Protein AF-A0A938EXZ6-F1 (afdb_monomer_lite)

Secondary structure (DSSP, 8-state):
------GGGGHHHHHHHHHH-S-EEEEEE-BTTTB---SSGGG-PBPHHHHHHHTTS-TTTEEEEEE-SS-HHHHHHHTTTS--TTEEEEEGGGTEEE-GGGTT-EEETTS--HHHHHHHHHHHHHHHHHHHHHHH--

pLDDT: mean 81.12, std 13.49, range [42.84, 94.94]

Sequence (138 aa):
MTDLKHAFNYLCSIRDSIAASDKFFLFLDYDGTLAHITSKPEDAKPLPRLIRLFEKFNSKKTVINIVSGRDINNLCTLLNSTDISGINLIGSHGSDIIFASSGGQIKQTGNFTSKESEAIRYLKDKVALYSSEIKNSR

Foldseek 3Di:
DDDDPDVVVCVVVVVVVLVPAQADEAEFEQEVTQFDPDPDLLPRAGDPVVLVVVVPDDLRRYQAEYAYCADQVSVCNSCVVGPCQRHKYAYNRRQWIAGSVVVGDIDGPPPDDPVRVVVVVVVVVVVVVVVVVVVVVD

Structure (mmCIF, N/CA/C/O backbone):
data_AF-A0A938EXZ6-F1
#
_entry.id   AF-A0A938EXZ6-F1
#
loop_
_atom_site.group_PDB
_atom_site.id
_atom_site.type_symbol
_atom_site.label_atom_id
_atom_site.label_alt_id
_atom_site.label_comp_id
_atom_site.label_asym_id
_atom_site.label_entity_id
_atom_site.label_seq_id
_atom_site.pdbx_PDB_ins_code
_atom_site.Cartn_x
_atom_site.Cartn_y
_atom_site.Cartn_z
_atom_site.occupancy
_atom_site.B_iso_or_equiv
_atom_site.auth_seq_id
_atom_site.auth_comp_id
_atom_site.auth_asym_id
_atom_site.auth_atom_id
_atom_site.pdbx_PDB_model_num
ATOM 1 N N . MET A 1 1 ? -7.217 27.738 -14.931 1.00 44.06 1 MET A N 1
ATOM 2 C CA . MET A 1 1 ? -7.207 26.529 -14.082 1.00 44.06 1 MET A CA 1
ATOM 3 C C . MET A 1 1 ? -6.359 25.507 -14.817 1.00 44.06 1 MET A C 1
ATOM 5 O O . MET A 1 1 ? -6.750 25.095 -15.897 1.00 44.06 1 MET A O 1
ATOM 9 N N . THR A 1 2 ? -5.131 25.246 -14.372 1.00 47.53 2 THR A N 1
ATOM 10 C CA . THR A 1 2 ? -4.237 24.326 -15.088 1.00 47.53 2 THR A CA 1
ATOM 11 C C . THR A 1 2 ? -4.792 22.915 -15.015 1.00 47.53 2 THR A C 1
ATOM 13 O O . THR A 1 2 ? -4.939 22.394 -13.912 1.00 47.53 2 THR A O 1
ATOM 16 N N . ASP A 1 3 ? -5.059 22.335 -16.182 1.00 55.03 3 ASP A N 1
ATOM 17 C CA . ASP A 1 3 ? -5.492 20.953 -16.358 1.00 55.03 3 ASP A CA 1
ATOM 18 C C . ASP A 1 3 ? -4.532 20.034 -15.587 1.00 55.03 3 ASP A C 1
ATOM 20 O O . ASP A 1 3 ? -3.312 20.035 -15.829 1.00 55.03 3 ASP A O 1
ATOM 24 N N . LEU A 1 4 ? -5.044 19.361 -14.553 1.00 51.28 4 LEU A N 1
ATOM 25 C CA . LEU A 1 4 ? -4.246 18.417 -13.785 1.00 51.28 4 LEU A CA 1
ATOM 26 C C . LEU A 1 4 ? -3.943 17.263 -14.738 1.00 51.28 4 LEU A C 1
ATOM 28 O O . LEU A 1 4 ? -4.852 16.596 -15.219 1.00 51.28 4 LEU A O 1
ATOM 32 N N . LYS A 1 5 ? -2.661 17.028 -15.025 1.00 64.75 5 LYS A N 1
ATOM 33 C CA . LYS A 1 5 ? -2.211 15.868 -15.799 1.00 64.75 5 LYS A CA 1
ATOM 34 C C . LYS A 1 5 ? -2.702 14.602 -15.083 1.00 64.75 5 LYS A C 1
ATOM 36 O O . LYS A 1 5 ? -2.117 14.182 -14.089 1.00 64.75 5 LYS A O 1
ATOM 41 N N . HIS A 1 6 ? -3.809 14.031 -15.552 1.00 74.56 6 HIS A N 1
ATOM 42 C CA . HIS A 1 6 ? -4.400 12.841 -14.955 1.00 74.56 6 HIS A CA 1
ATOM 43 C C . HIS A 1 6 ? -3.472 11.644 -15.167 1.00 74.56 6 HIS A C 1
ATOM 45 O O . HIS A 1 6 ? -2.993 11.421 -16.279 1.00 74.56 6 HIS A O 1
ATOM 51 N N . ALA A 1 7 ? -3.255 10.838 -14.122 1.00 73.44 7 ALA A N 1
ATOM 52 C CA . ALA A 1 7 ? -2.423 9.632 -14.198 1.00 73.44 7 ALA A CA 1
ATOM 53 C C . ALA A 1 7 ? -2.871 8.676 -15.323 1.00 73.44 7 ALA A C 1
ATOM 55 O O . ALA A 1 7 ? -2.044 7.992 -15.925 1.00 73.44 7 ALA A O 1
ATOM 56 N N . PHE A 1 8 ? -4.165 8.700 -15.664 1.00 82.31 8 PHE A N 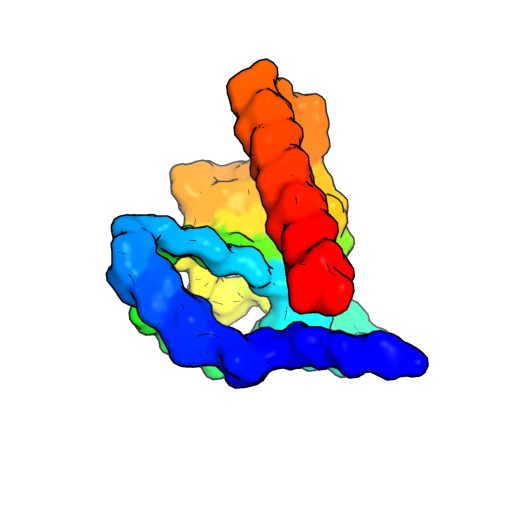1
ATOM 57 C CA . PHE A 1 8 ? -4.747 7.950 -16.776 1.00 82.31 8 PHE A CA 1
ATOM 58 C C . PHE A 1 8 ? -4.070 8.222 -18.126 1.00 82.31 8 PHE A C 1
ATOM 60 O O . PHE A 1 8 ? -3.900 7.298 -18.917 1.00 82.31 8 PHE A O 1
ATOM 67 N N . ASN A 1 9 ? -3.587 9.445 -18.353 1.00 85.75 9 ASN A N 1
ATOM 68 C CA . ASN A 1 9 ? -2.90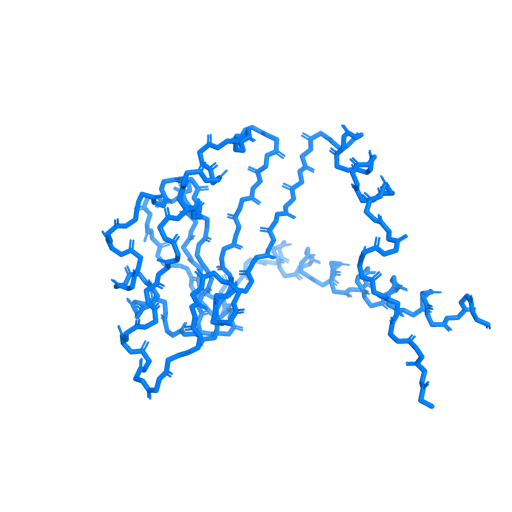8 9.820 -19.596 1.00 85.75 9 ASN A CA 1
ATOM 69 C C . ASN A 1 9 ? -1.514 9.183 -19.728 1.00 85.75 9 ASN A C 1
ATOM 71 O O . ASN A 1 9 ? -0.924 9.209 -20.804 1.00 85.75 9 ASN A O 1
ATOM 75 N N . TYR A 1 10 ? -0.984 8.603 -18.647 1.00 85.12 10 TYR A N 1
ATOM 76 C CA . TYR A 1 10 ? 0.370 8.054 -18.579 1.00 85.12 10 TYR A CA 1
ATOM 77 C C . TYR A 1 10 ? 0.397 6.548 -18.305 1.00 85.12 10 TYR A C 1
ATOM 79 O O . TYR A 1 10 ? 1.477 5.997 -18.102 1.00 85.12 10 TYR A O 1
ATOM 87 N N . LEU A 1 11 ? -0.749 5.854 -18.328 1.00 87.19 11 LEU A N 1
ATOM 88 C CA . LEU A 1 11 ? -0.820 4.436 -17.949 1.00 87.19 11 LEU A CA 1
ATOM 89 C C . LEU A 1 11 ? 0.122 3.535 -18.750 1.00 87.19 11 LEU A C 1
ATOM 91 O O . LEU A 1 11 ? 0.751 2.661 -18.160 1.00 87.19 11 LEU A O 1
ATOM 95 N N . CYS A 1 12 ? 0.258 3.752 -20.063 1.00 89.75 12 CYS A N 1
ATOM 96 C CA . CYS A 1 12 ? 1.192 2.974 -20.881 1.00 89.75 12 CYS A CA 1
ATOM 97 C C . CYS A 1 12 ? 2.641 3.180 -20.422 1.00 89.75 12 CYS A C 1
ATOM 99 O O . CYS A 1 12 ? 3.341 2.210 -20.160 1.00 89.75 12 CYS A O 1
ATOM 101 N N . SER A 1 13 ? 3.059 4.433 -20.224 1.00 89.38 13 SER A N 1
ATOM 102 C CA . SER A 1 13 ? 4.414 4.761 -19.762 1.00 89.38 13 SER A CA 1
ATOM 103 C C . SER A 1 13 ? 4.697 4.231 -18.351 1.00 89.38 13 SER A C 1
ATOM 105 O O . SER A 1 13 ? 5.761 3.666 -18.092 1.00 89.38 13 SER A O 1
ATOM 107 N N . ILE A 1 14 ? 3.717 4.328 -17.445 1.00 87.38 14 ILE A N 1
ATOM 108 C CA . ILE A 1 14 ? 3.803 3.760 -16.094 1.00 87.38 14 ILE A CA 1
ATOM 109 C C . ILE A 1 14 ? 3.962 2.238 -16.170 1.00 87.38 14 ILE A C 1
ATOM 111 O O . ILE A 1 14 ? 4.850 1.682 -15.526 1.00 87.38 14 ILE A O 1
ATOM 115 N N . ARG A 1 15 ? 3.142 1.558 -16.981 1.00 89.88 15 ARG A N 1
ATOM 116 C CA . ARG A 1 15 ? 3.227 0.106 -17.184 1.00 89.88 15 ARG A CA 1
ATOM 117 C C . ARG A 1 15 ? 4.600 -0.298 -17.710 1.00 89.88 15 ARG A C 1
ATOM 119 O O . ARG A 1 15 ? 5.195 -1.230 -17.176 1.00 89.88 15 ARG A O 1
ATOM 126 N N . ASP A 1 16 ? 5.095 0.392 -18.730 1.00 92.94 16 ASP A N 1
ATOM 127 C CA . ASP A 1 16 ? 6.370 0.065 -19.366 1.00 92.94 16 ASP A CA 1
ATOM 128 C C . ASP A 1 16 ? 7.540 0.305 -18.391 1.00 92.94 16 ASP A C 1
ATOM 130 O O . ASP A 1 16 ? 8.439 -0.528 -18.279 1.00 92.94 16 ASP A O 1
ATOM 134 N N . SER A 1 17 ? 7.465 1.363 -17.575 1.00 89.62 17 SER A N 1
ATOM 135 C CA . SER A 1 17 ? 8.437 1.640 -16.505 1.00 89.62 17 SER A CA 1
ATOM 136 C C . SER A 1 17 ? 8.435 0.560 -15.415 1.00 89.62 17 SER A C 1
ATOM 138 O O . SER A 1 17 ? 9.495 0.117 -14.969 1.00 89.62 17 SER A O 1
ATOM 140 N N . ILE A 1 18 ? 7.254 0.088 -15.001 1.00 89.75 18 ILE A N 1
ATOM 141 C CA . ILE A 1 18 ? 7.114 -1.025 -14.047 1.00 89.75 18 ILE A CA 1
ATOM 142 C C . ILE A 1 18 ? 7.674 -2.323 -14.644 1.00 89.75 18 ILE A C 1
ATOM 144 O O . ILE A 1 18 ? 8.336 -3.097 -13.946 1.00 89.75 18 ILE A O 1
ATOM 148 N N . ALA A 1 19 ? 7.420 -2.579 -15.930 1.00 89.88 19 ALA A N 1
ATOM 149 C CA . ALA A 1 19 ? 7.911 -3.767 -16.616 1.00 89.88 19 ALA A CA 1
ATOM 150 C C . ALA A 1 19 ? 9.446 -3.790 -16.673 1.00 89.88 19 ALA A C 1
ATOM 152 O O . ALA A 1 19 ? 10.032 -4.821 -16.336 1.00 89.88 19 ALA A O 1
ATOM 153 N N . ALA A 1 20 ? 10.068 -2.656 -17.009 1.00 92.38 20 ALA A N 1
ATOM 154 C CA . ALA A 1 20 ? 11.517 -2.502 -17.140 1.00 92.38 20 ALA A CA 1
ATOM 155 C C . ALA A 1 20 ? 12.280 -2.446 -15.803 1.00 92.38 20 ALA A C 1
ATOM 157 O O . ALA A 1 20 ? 13.483 -2.682 -15.780 1.00 92.38 20 ALA A O 1
ATOM 158 N N . SER A 1 21 ? 11.607 -2.135 -14.693 1.00 90.56 21 SER A N 1
ATOM 159 C CA . SER A 1 21 ? 12.248 -2.062 -13.375 1.00 90.56 21 SER A CA 1
ATOM 160 C C . SER A 1 21 ? 12.445 -3.453 -12.771 1.00 90.56 21 SER A C 1
ATOM 162 O O . SER A 1 21 ? 11.520 -4.262 -12.792 1.00 90.56 21 SER A O 1
ATOM 164 N N . ASP A 1 22 ? 13.594 -3.714 -12.143 1.00 91.00 22 ASP A N 1
ATOM 165 C CA . ASP A 1 22 ? 13.831 -4.963 -11.395 1.00 91.00 22 ASP A CA 1
ATOM 166 C C . ASP A 1 22 ? 12.988 -5.043 -10.119 1.00 91.00 22 ASP A C 1
ATOM 168 O O . ASP A 1 22 ? 12.539 -6.116 -9.708 1.00 91.00 22 ASP A O 1
ATOM 172 N N . LYS A 1 23 ? 12.749 -3.885 -9.497 1.00 90.25 23 LYS A N 1
ATOM 173 C CA . LYS A 1 23 ? 11.951 -3.742 -8.284 1.00 90.25 23 LYS A CA 1
ATOM 174 C C . LYS A 1 23 ? 11.213 -2.411 -8.298 1.00 90.25 23 LYS A C 1
ATOM 176 O O . LYS A 1 23 ? 11.792 -1.399 -8.680 1.00 90.25 23 LYS A O 1
ATOM 181 N N . PHE A 1 24 ? 9.961 -2.396 -7.854 1.00 88.94 24 PHE A N 1
ATOM 182 C CA . PHE A 1 24 ? 9.192 -1.163 -7.705 1.00 88.94 24 PHE A CA 1
ATOM 183 C C . PHE A 1 24 ? 8.471 -1.103 -6.361 1.00 88.94 24 PHE A C 1
ATOM 185 O O . PHE A 1 24 ? 8.091 -2.121 -5.775 1.00 88.94 24 PHE A O 1
ATOM 192 N N . PHE A 1 25 ? 8.297 0.122 -5.880 1.00 90.75 25 PHE A N 1
ATOM 193 C CA . PHE A 1 25 ? 7.645 0.422 -4.617 1.00 90.75 25 PHE A CA 1
ATOM 194 C C . PHE A 1 25 ? 6.283 1.034 -4.908 1.00 90.75 25 PHE A C 1
ATOM 196 O O . PHE A 1 25 ? 6.179 2.010 -5.649 1.00 90.75 25 PHE A O 1
ATOM 203 N N . LEU A 1 26 ? 5.245 0.444 -4.327 1.00 90.69 26 LEU A N 1
ATOM 204 C CA . LEU A 1 26 ? 3.884 0.938 -4.402 1.00 90.69 26 LEU A CA 1
ATOM 205 C C . LEU A 1 26 ? 3.523 1.562 -3.056 1.00 90.69 26 LEU A C 1
ATOM 207 O O . LEU A 1 26 ? 3.638 0.907 -2.019 1.00 90.69 26 LEU A O 1
ATOM 211 N N . PHE A 1 27 ? 3.106 2.823 -3.087 1.00 92.50 27 PHE A N 1
ATOM 212 C CA . PHE A 1 27 ? 2.644 3.570 -1.922 1.00 92.50 27 PHE A CA 1
ATOM 213 C C . PHE A 1 27 ? 1.163 3.864 -2.116 1.00 92.50 27 PHE A C 1
ATOM 215 O O . PHE A 1 27 ? 0.787 4.510 -3.094 1.00 92.50 27 PHE A O 1
ATOM 222 N N . LEU A 1 28 ? 0.332 3.339 -1.222 1.00 92.12 28 LEU A N 1
ATOM 223 C CA . LEU A 1 28 ? -1.119 3.427 -1.308 1.00 92.12 28 LEU A CA 1
ATOM 224 C C . LEU A 1 28 ? -1.639 4.193 -0.105 1.00 92.12 28 LEU A C 1
ATOM 226 O O . LEU A 1 28 ? -1.383 3.788 1.025 1.00 92.12 28 LEU A O 1
ATOM 230 N N . ASP A 1 29 ? -2.379 5.266 -0.359 1.00 93.06 29 ASP A N 1
ATOM 231 C CA . ASP A 1 29 ? -3.190 5.900 0.677 1.00 93.06 29 ASP A CA 1
ATOM 232 C C . ASP A 1 29 ? -4.278 4.932 1.173 1.00 93.06 29 ASP A C 1
ATOM 234 O O . ASP A 1 29 ? -4.647 4.015 0.444 1.00 93.06 29 ASP A O 1
ATOM 238 N N . TYR A 1 30 ? -4.797 5.106 2.389 1.00 93.62 30 TYR A N 1
ATOM 239 C CA . TYR A 1 30 ? -5.819 4.222 2.958 1.00 93.62 30 TYR A CA 1
ATOM 240 C C . TYR A 1 30 ? -7.245 4.763 2.776 1.00 93.62 30 TYR A C 1
ATOM 242 O O . TYR A 1 30 ? -8.043 4.181 2.034 1.00 93.62 30 TYR A O 1
ATOM 250 N N . ASP A 1 31 ? -7.584 5.865 3.444 1.00 92.12 31 ASP A N 1
ATOM 251 C CA . ASP A 1 31 ? -8.950 6.389 3.505 1.00 92.12 31 ASP A CA 1
ATOM 252 C C . ASP A 1 31 ? -9.380 7.002 2.169 1.00 92.12 31 ASP A C 1
ATOM 254 O O . ASP A 1 31 ? -8.727 7.883 1.627 1.00 92.12 31 ASP A O 1
ATOM 258 N N . GLY A 1 32 ? -10.496 6.532 1.611 1.00 90.62 32 GLY A N 1
ATOM 259 C CA . GLY A 1 32 ? -10.956 6.957 0.286 1.00 90.62 32 GLY A CA 1
ATOM 260 C C . GLY A 1 32 ? -10.207 6.314 -0.885 1.00 90.62 32 GLY A C 1
ATOM 261 O O . GLY A 1 32 ? -10.578 6.558 -2.032 1.00 90.62 32 GLY A O 1
ATOM 262 N N . THR A 1 33 ? -9.218 5.454 -0.611 1.00 90.56 33 THR A N 1
ATOM 263 C CA . THR A 1 33 ? -8.461 4.704 -1.626 1.00 90.56 33 THR A CA 1
ATOM 264 C C . THR A 1 33 ? -8.638 3.192 -1.455 1.00 90.56 33 THR A C 1
ATOM 266 O O . THR A 1 33 ? -9.168 2.519 -2.339 1.00 90.56 33 THR A O 1
ATOM 269 N N . LEU A 1 34 ? -8.217 2.643 -0.314 1.00 92.00 34 LEU A N 1
ATOM 270 C CA . LEU A 1 34 ? -8.310 1.214 0.017 1.00 92.00 34 LEU A CA 1
ATOM 271 C C . LEU A 1 34 ? -9.548 0.879 0.855 1.00 92.00 34 LEU A C 1
ATOM 273 O O . LEU A 1 34 ? -9.985 -0.274 0.868 1.00 92.00 34 LEU A O 1
ATOM 277 N N . ALA A 1 35 ? -10.115 1.884 1.519 1.00 92.38 35 ALA A N 1
ATOM 278 C CA . ALA A 1 35 ? -11.372 1.830 2.251 1.00 92.38 35 ALA A CA 1
ATOM 279 C C . ALA A 1 35 ? -12.305 2.954 1.775 1.00 92.38 35 ALA A C 1
ATOM 281 O O . ALA A 1 35 ? -11.850 4.024 1.368 1.00 92.38 35 ALA A O 1
ATOM 282 N N . HIS A 1 36 ? -13.620 2.731 1.829 1.00 91.31 36 HIS A N 1
ATOM 283 C CA . HIS A 1 36 ? -14.582 3.806 1.573 1.00 91.31 36 HIS A CA 1
ATOM 284 C C . HIS A 1 36 ? -14.510 4.873 2.671 1.00 91.31 36 HIS A C 1
ATOM 286 O O . HIS A 1 36 ? -14.262 4.557 3.832 1.00 91.31 36 HIS A O 1
ATOM 292 N N . ILE A 1 37 ? -14.780 6.131 2.309 1.00 90.81 37 ILE A N 1
ATOM 293 C CA . ILE A 1 37 ? -14.983 7.194 3.298 1.00 90.81 37 ILE A CA 1
ATOM 294 C C . ILE A 1 37 ? -16.301 6.908 4.023 1.00 90.81 37 ILE A C 1
ATOM 296 O O . ILE A 1 37 ? -17.360 6.847 3.395 1.00 90.81 37 ILE A O 1
ATOM 300 N N . THR A 1 38 ? -16.232 6.724 5.338 1.00 91.56 38 THR A N 1
ATOM 301 C CA . THR A 1 38 ? -17.379 6.434 6.205 1.00 91.56 38 THR A CA 1
ATOM 302 C C . THR A 1 38 ? -17.613 7.577 7.189 1.00 91.56 38 THR A C 1
ATOM 304 O O . THR A 1 38 ? -16.712 8.358 7.490 1.00 91.56 38 THR A O 1
ATOM 307 N N . SER A 1 39 ? -18.836 7.687 7.714 1.00 91.75 39 SER A N 1
ATOM 308 C CA . SER A 1 39 ? -19.176 8.686 8.740 1.00 91.75 39 SER A CA 1
ATOM 309 C C . SER A 1 39 ? -18.516 8.401 10.091 1.00 91.75 39 SER A C 1
ATOM 311 O O . SER A 1 39 ? -18.273 9.324 10.864 1.00 91.75 39 SER A O 1
ATOM 313 N N . LYS A 1 40 ? -18.220 7.128 10.365 1.00 92.38 40 LYS A N 1
ATOM 314 C CA . LYS A 1 40 ? -17.505 6.662 11.551 1.00 92.38 40 LYS A CA 1
ATOM 315 C C . LYS A 1 40 ? -16.139 6.110 11.147 1.00 92.38 40 LYS A C 1
ATOM 317 O O . LYS A 1 40 ? -16.106 5.141 10.380 1.00 92.38 40 LYS A O 1
ATOM 322 N N . PRO A 1 41 ? -15.021 6.687 11.620 1.00 87.62 41 PRO A N 1
ATOM 323 C CA . PRO A 1 41 ? -13.677 6.255 11.240 1.00 87.62 41 PRO A CA 1
ATOM 324 C C . PRO A 1 41 ? -13.380 4.774 11.503 1.00 87.62 41 PRO A C 1
ATOM 326 O O . PRO A 1 41 ? -12.585 4.187 10.772 1.00 87.62 41 PRO A O 1
ATOM 329 N N . GLU A 1 42 ? -13.988 4.172 12.522 1.00 91.19 42 GLU A N 1
ATOM 330 C CA . GLU A 1 42 ? -13.867 2.756 12.891 1.00 91.19 42 GLU A CA 1
ATOM 331 C C . GLU A 1 42 ? -14.539 1.789 11.899 1.00 91.19 42 GLU A C 1
ATOM 333 O O . GLU A 1 42 ? -14.185 0.611 11.850 1.00 91.19 42 GLU A O 1
ATOM 338 N N . ASP A 1 43 ? -15.457 2.285 11.068 1.00 92.88 43 ASP A N 1
ATOM 339 C CA . ASP A 1 43 ? -16.164 1.487 10.060 1.00 92.88 43 ASP A CA 1
ATOM 340 C C . ASP A 1 43 ? -15.445 1.466 8.701 1.00 92.88 43 ASP A C 1
ATOM 342 O O . ASP A 1 43 ? -15.886 0.776 7.778 1.00 92.88 43 ASP A O 1
ATOM 346 N N . ALA A 1 44 ? -14.328 2.188 8.564 1.00 93.12 44 ALA A N 1
ATOM 347 C CA . ALA A 1 44 ? -13.543 2.293 7.334 1.00 93.12 44 ALA A CA 1
ATOM 348 C C . ALA A 1 44 ? -12.729 1.014 7.073 1.00 93.12 44 ALA A C 1
ATOM 350 O O . ALA A 1 44 ? -11.498 1.020 7.091 1.00 93.12 44 ALA A O 1
ATOM 351 N N . LYS A 1 45 ? -13.417 -0.110 6.874 1.00 92.25 45 LYS A N 1
ATOM 352 C CA . LYS A 1 45 ? -12.811 -1.414 6.587 1.00 92.25 45 LYS A CA 1
ATOM 353 C C . LYS A 1 45 ? -12.269 -1.468 5.153 1.00 92.25 45 LYS A C 1
ATOM 355 O O . LYS A 1 45 ? -12.862 -0.859 4.255 1.00 92.25 45 LYS A O 1
ATOM 360 N N . PRO A 1 46 ? -11.180 -2.219 4.913 1.00 90.69 46 PRO A N 1
ATOM 361 C CA . PRO A 1 46 ? -10.615 -2.361 3.579 1.00 90.69 46 PRO A CA 1
ATOM 362 C C . PRO A 1 46 ? -11.597 -3.061 2.635 1.00 90.69 46 PRO A C 1
ATOM 364 O O . PRO A 1 46 ? -12.369 -3.939 3.030 1.00 90.69 46 PRO A O 1
ATOM 367 N N . LEU A 1 47 ? -11.544 -2.703 1.353 1.00 87.88 47 LEU A N 1
ATOM 368 C CA . LEU A 1 47 ? -12.353 -3.346 0.321 1.00 87.88 47 LEU A CA 1
ATOM 369 C C . LEU A 1 47 ? -11.977 -4.836 0.194 1.00 87.88 47 LEU A C 1
ATOM 371 O O . LEU A 1 47 ? -10.818 -5.138 -0.095 1.00 87.88 47 LEU A O 1
ATOM 375 N N . PRO A 1 48 ? -12.927 -5.791 0.278 1.00 80.69 48 PRO A N 1
ATOM 376 C CA . PRO A 1 48 ? -12.603 -7.226 0.263 1.00 80.69 48 PRO A CA 1
ATOM 377 C C . PRO A 1 48 ? -11.824 -7.694 -0.977 1.00 80.69 48 PRO A C 1
ATOM 379 O O . PRO A 1 48 ? -11.045 -8.644 -0.930 1.00 80.69 48 PRO A O 1
ATOM 382 N N . ARG A 1 49 ? -12.024 -7.023 -2.119 1.00 81.19 49 ARG A N 1
ATOM 383 C CA . ARG A 1 49 ? -11.346 -7.345 -3.384 1.00 81.19 49 ARG A CA 1
ATOM 384 C C . ARG A 1 49 ? -9.871 -6.936 -3.396 1.00 81.19 49 ARG A C 1
ATOM 386 O O . ARG A 1 49 ? -9.113 -7.464 -4.207 1.00 81.19 49 ARG A O 1
ATOM 393 N N . LEU A 1 50 ? -9.473 -6.017 -2.521 1.00 77.75 50 LEU A N 1
ATOM 394 C CA . LEU A 1 50 ? -8.118 -5.486 -2.457 1.00 77.75 50 LEU A CA 1
ATOM 395 C C . LEU A 1 50 ? -7.111 -6.539 -1.979 1.00 77.75 50 LEU A C 1
ATOM 397 O O . LEU A 1 50 ? -6.029 -6.653 -2.544 1.00 77.75 50 LEU A O 1
ATOM 401 N N . ILE A 1 51 ? -7.509 -7.375 -1.021 1.00 69.81 51 ILE A N 1
ATOM 402 C CA . ILE A 1 51 ? -6.689 -8.471 -0.479 1.00 69.81 51 ILE A CA 1
ATOM 403 C C . ILE A 1 51 ? -6.265 -9.420 -1.605 1.00 69.81 51 ILE A C 1
ATOM 405 O O . ILE A 1 51 ? -5.084 -9.641 -1.858 1.00 69.81 51 ILE A O 1
ATOM 409 N N . ARG A 1 52 ? -7.250 -9.861 -2.395 1.00 78.94 52 ARG A N 1
ATOM 410 C CA . ARG A 1 52 ? -7.039 -10.726 -3.566 1.00 78.94 52 ARG A CA 1
ATOM 411 C C . ARG A 1 52 ? -6.213 -10.068 -4.667 1.00 78.94 52 ARG A C 1
ATOM 413 O O . ARG A 1 52 ? -5.755 -10.747 -5.583 1.00 78.94 52 ARG A O 1
ATOM 420 N N . LEU A 1 53 ? -6.111 -8.740 -4.668 1.00 83.38 53 LEU A N 1
ATOM 421 C CA . LEU A 1 53 ? -5.259 -8.020 -5.606 1.00 83.38 53 LEU A CA 1
ATOM 422 C C . LEU A 1 53 ? -3.805 -8.043 -5.130 1.00 83.38 53 LEU A C 1
ATOM 424 O O . LEU A 1 53 ? -2.922 -8.267 -5.952 1.00 83.38 53 LEU A O 1
ATOM 428 N N . PHE A 1 54 ? -3.563 -7.870 -3.830 1.00 83.38 54 PHE A N 1
ATOM 429 C CA . PHE A 1 54 ? -2.224 -7.938 -3.244 1.00 83.38 54 PHE A CA 1
ATOM 430 C C . PHE A 1 54 ? -1.569 -9.308 -3.422 1.00 83.38 54 PHE A C 1
ATOM 432 O O . PHE A 1 54 ? -0.408 -9.365 -3.821 1.00 83.38 54 PHE A O 1
ATOM 439 N N . GLU A 1 55 ? -2.339 -10.390 -3.303 1.00 81.25 55 GLU A N 1
ATOM 440 C CA . GLU A 1 55 ? -1.885 -11.763 -3.589 1.00 81.25 55 GLU A CA 1
ATOM 441 C C . GLU A 1 55 ? -1.347 -11.959 -5.019 1.00 81.25 55 GLU A C 1
ATOM 443 O O . GLU A 1 55 ? -0.565 -12.872 -5.277 1.00 81.25 55 GLU A O 1
ATOM 448 N N . LYS A 1 56 ? -1.754 -11.113 -5.974 1.00 85.88 56 LYS A N 1
ATOM 449 C CA . LYS A 1 56 ? -1.309 -11.207 -7.373 1.00 85.88 56 LYS A CA 1
ATOM 450 C C . LYS A 1 56 ? 0.015 -10.501 -7.633 1.00 85.88 56 LYS A C 1
ATOM 452 O O . LYS A 1 56 ? 0.588 -10.681 -8.709 1.00 85.88 56 LYS A O 1
ATOM 457 N N . PHE A 1 57 ? 0.492 -9.673 -6.706 1.00 86.38 57 PHE A N 1
ATOM 458 C CA . PHE A 1 57 ? 1.777 -9.013 -6.878 1.00 86.38 57 PHE A CA 1
ATOM 459 C C . PHE A 1 57 ? 2.918 -9.992 -6.622 1.00 86.38 57 PHE A C 1
ATOM 461 O O . PHE A 1 57 ? 2.911 -10.783 -5.683 1.00 86.38 57 PHE A O 1
ATOM 468 N N . ASN A 1 58 ? 3.949 -9.911 -7.459 1.00 83.62 58 ASN A N 1
ATOM 469 C CA . ASN A 1 58 ? 5.165 -10.678 -7.249 1.00 83.62 58 ASN A CA 1
ATOM 470 C C . ASN A 1 58 ? 5.970 -10.036 -6.112 1.00 83.62 58 ASN A C 1
ATOM 472 O O . ASN A 1 58 ? 6.616 -9.011 -6.320 1.00 83.62 58 ASN A O 1
ATOM 476 N N . SER A 1 59 ? 5.985 -10.666 -4.938 1.00 83.12 59 SER A N 1
ATOM 477 C CA . SER A 1 59 ? 6.680 -10.172 -3.739 1.00 83.12 59 SER A CA 1
ATOM 478 C C . SER A 1 59 ? 8.191 -9.964 -3.914 1.00 83.12 59 SER A C 1
ATOM 480 O O . SER A 1 59 ? 8.802 -9.200 -3.169 1.00 83.12 59 SER A O 1
ATOM 482 N N . LYS A 1 60 ? 8.821 -10.589 -4.921 1.00 85.75 60 LYS A N 1
ATOM 483 C CA . LYS A 1 60 ? 10.236 -10.340 -5.251 1.00 85.75 60 LYS A CA 1
ATOM 484 C C . LYS A 1 60 ? 10.434 -9.030 -6.017 1.00 85.75 60 LYS A C 1
ATOM 486 O O . LYS A 1 60 ? 11.468 -8.384 -5.855 1.00 85.75 60 LYS A O 1
ATOM 491 N N . LYS A 1 61 ? 9.447 -8.641 -6.830 1.00 89.69 61 LYS A N 1
ATOM 492 C CA . LYS A 1 61 ? 9.480 -7.460 -7.707 1.00 89.69 61 LYS A CA 1
ATOM 493 C C . LYS A 1 61 ? 8.769 -6.247 -7.097 1.00 89.69 61 LYS A C 1
ATOM 495 O O . LYS A 1 61 ? 9.105 -5.113 -7.425 1.00 89.69 61 LYS A O 1
ATOM 500 N N . THR A 1 62 ? 7.810 -6.464 -6.204 1.00 91.19 62 THR A N 1
ATOM 501 C CA . THR A 1 62 ? 6.942 -5.413 -5.670 1.00 91.19 62 THR A CA 1
ATOM 502 C C . THR A 1 62 ? 7.077 -5.297 -4.162 1.00 91.19 62 THR A C 1
ATOM 504 O O . THR A 1 62 ? 6.948 -6.283 -3.444 1.00 91.19 62 THR A O 1
ATOM 507 N N . VAL A 1 63 ? 7.271 -4.069 -3.683 1.00 91.00 63 VAL A N 1
ATOM 508 C CA . VAL A 1 63 ? 7.149 -3.721 -2.262 1.00 91.00 63 VAL A CA 1
ATOM 509 C C . VAL A 1 63 ? 5.891 -2.885 -2.086 1.00 91.00 63 VAL A C 1
ATOM 511 O O . VAL A 1 63 ? 5.795 -1.800 -2.659 1.00 91.00 63 VAL A O 1
ATOM 514 N N . ILE A 1 64 ? 4.933 -3.386 -1.309 1.00 92.50 64 ILE A N 1
ATOM 515 C CA . ILE A 1 64 ? 3.66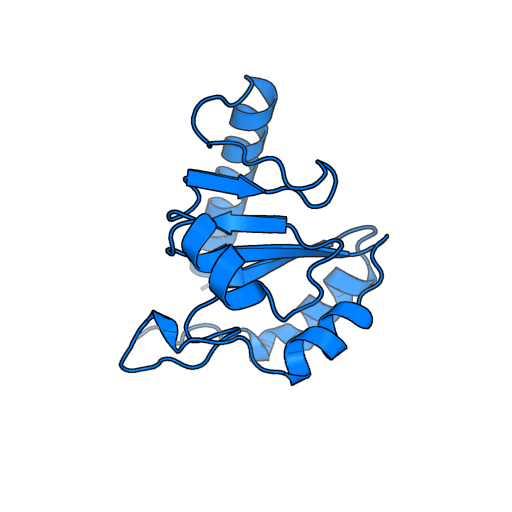1 -2.703 -1.051 1.00 92.50 64 ILE A CA 1
ATOM 516 C C . ILE A 1 64 ? 3.746 -1.986 0.294 1.00 92.50 64 ILE A C 1
ATOM 518 O O . ILE A 1 64 ? 4.174 -2.563 1.294 1.00 92.50 64 ILE A O 1
ATOM 522 N N . ASN A 1 65 ? 3.330 -0.724 0.303 1.00 93.38 65 ASN A N 1
ATOM 523 C CA . ASN A 1 65 ? 3.328 0.141 1.471 1.00 93.38 65 ASN A CA 1
ATOM 524 C C . ASN A 1 65 ? 1.950 0.800 1.574 1.00 93.38 65 ASN A C 1
ATOM 526 O O . ASN A 1 65 ? 1.550 1.523 0.659 1.00 93.38 65 ASN A O 1
ATOM 530 N N . ILE A 1 66 ? 1.235 0.560 2.670 1.00 94.38 66 ILE A N 1
ATOM 531 C CA . ILE A 1 66 ? 0.011 1.295 3.001 1.00 94.38 66 ILE A CA 1
ATOM 532 C C . ILE A 1 66 ? 0.422 2.495 3.844 1.00 94.38 66 ILE A C 1
ATOM 534 O O . ILE A 1 66 ? 1.020 2.329 4.903 1.00 94.38 66 ILE A O 1
ATOM 538 N N . VAL A 1 67 ? 0.115 3.691 3.361 1.00 94.88 67 VAL A N 1
ATOM 539 C CA . VAL A 1 67 ? 0.410 4.966 4.008 1.00 94.88 67 VAL A CA 1
ATOM 540 C C . VAL A 1 67 ? -0.903 5.566 4.477 1.00 94.88 67 VAL A C 1
ATOM 542 O O . VAL A 1 67 ? -1.818 5.751 3.686 1.00 94.88 67 VAL A O 1
ATOM 545 N N . SER A 1 68 ? -1.010 5.863 5.766 1.00 94.94 68 SER A N 1
ATOM 546 C CA . SER A 1 68 ? -2.218 6.436 6.345 1.00 94.94 68 SER A CA 1
ATOM 547 C C . SER A 1 68 ? -1.887 7.561 7.320 1.00 94.94 68 SER A C 1
ATOM 549 O O . SER A 1 68 ? -0.862 7.557 8.005 1.00 94.94 68 SER A O 1
ATOM 551 N N . GLY A 1 69 ? -2.798 8.529 7.406 1.00 93.25 69 GLY A N 1
ATOM 552 C CA . GLY A 1 69 ? -2.811 9.502 8.497 1.00 93.25 69 GLY A CA 1
ATOM 553 C C . GLY A 1 69 ? -3.239 8.899 9.840 1.00 93.25 69 GLY A C 1
ATOM 554 O O . GLY A 1 69 ? -2.977 9.497 10.878 1.00 93.25 69 GLY A O 1
ATOM 555 N N . ARG A 1 70 ? -3.872 7.719 9.841 1.00 93.94 70 ARG A N 1
ATOM 556 C CA . ARG A 1 70 ? -4.350 7.042 11.056 1.00 93.94 70 ARG A CA 1
ATOM 557 C C . ARG A 1 70 ? -3.202 6.611 11.953 1.00 93.94 70 ARG A C 1
ATOM 559 O O . ARG A 1 70 ? -2.164 6.188 11.452 1.00 93.94 70 ARG A O 1
ATOM 566 N N . ASP A 1 71 ? -3.437 6.627 13.264 1.00 94.44 71 ASP A N 1
ATOM 567 C CA . ASP A 1 71 ? -2.574 5.943 14.232 1.00 94.44 71 ASP A CA 1
ATOM 568 C C . ASP A 1 71 ? -2.300 4.497 13.783 1.00 94.44 71 ASP A C 1
ATOM 570 O O . ASP A 1 71 ? -3.199 3.806 13.289 1.00 94.44 71 ASP A O 1
ATOM 574 N N . ILE A 1 72 ? -1.058 4.036 13.943 1.00 93.69 72 ILE A N 1
ATOM 575 C CA . ILE A 1 72 ? -0.632 2.730 13.428 1.00 93.69 72 ILE A CA 1
ATOM 576 C C . ILE A 1 72 ? -1.417 1.568 14.056 1.00 93.69 72 ILE A C 1
ATOM 578 O O . ILE A 1 72 ? -1.746 0.610 13.359 1.00 93.69 72 ILE A O 1
ATOM 582 N N . ASN A 1 73 ? -1.802 1.656 15.334 1.00 93.25 73 ASN A N 1
ATOM 583 C CA . ASN A 1 73 ? -2.592 0.614 15.992 1.00 93.25 73 ASN A CA 1
ATOM 584 C C . ASN A 1 73 ? -4.043 0.634 15.507 1.00 93.25 73 ASN A C 1
ATOM 586 O O . ASN A 1 73 ? -4.651 -0.425 15.315 1.00 93.25 73 ASN A O 1
ATOM 590 N N . ASN A 1 74 ? -4.598 1.826 15.262 1.00 94.75 74 ASN A N 1
ATOM 591 C CA . ASN A 1 74 ? -5.911 1.960 14.634 1.00 94.75 74 ASN A CA 1
ATOM 592 C C . ASN 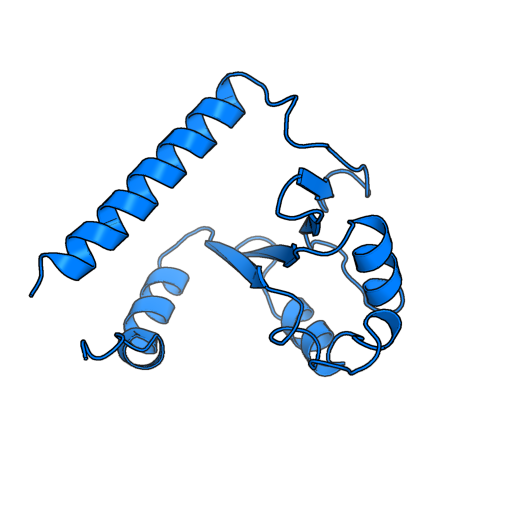A 1 74 ? -5.922 1.335 13.230 1.00 94.75 74 ASN A C 1
ATOM 594 O O . ASN A 1 74 ? -6.820 0.552 12.917 1.00 94.75 74 ASN A O 1
ATOM 598 N N . LEU A 1 75 ? -4.895 1.608 12.421 1.00 94.50 75 LEU A N 1
ATOM 599 C CA . LEU A 1 75 ? -4.739 1.018 11.091 1.00 94.50 75 LEU A CA 1
ATOM 600 C C . LEU A 1 75 ? -4.635 -0.515 11.159 1.00 94.50 75 LEU A C 1
ATOM 602 O O . LEU A 1 75 ? -5.355 -1.211 10.444 1.00 94.50 75 LEU A O 1
ATOM 606 N N . CYS A 1 76 ? -3.807 -1.052 12.061 1.00 93.12 76 CYS A N 1
ATOM 607 C CA . CYS A 1 76 ? -3.706 -2.495 12.299 1.00 93.12 76 CYS A CA 1
ATOM 608 C C . CYS A 1 76 ? -5.049 -3.115 12.704 1.00 93.12 76 CYS A C 1
ATOM 610 O O . CYS A 1 76 ? -5.388 -4.205 12.250 1.00 93.12 76 CYS A O 1
ATOM 612 N N . THR A 1 77 ? -5.838 -2.415 13.524 1.00 94.44 77 THR A N 1
ATOM 613 C CA . THR A 1 77 ? -7.162 -2.887 13.955 1.00 94.44 77 THR A CA 1
ATOM 614 C C . THR A 1 77 ? -8.121 -3.015 12.774 1.00 94.44 77 THR A C 1
ATOM 616 O O . THR A 1 77 ? -8.817 -4.019 12.663 1.00 94.44 77 THR A O 1
ATOM 619 N N . LEU A 1 78 ? -8.134 -2.045 11.858 1.00 93.50 78 LEU A N 1
ATOM 620 C CA . LEU A 1 78 ? -8.983 -2.093 10.660 1.00 93.50 78 LEU A CA 1
ATOM 621 C C . LEU A 1 78 ? -8.566 -3.199 9.683 1.00 93.50 78 LEU A C 1
ATOM 623 O O . LEU A 1 78 ? -9.412 -3.786 9.006 1.00 93.50 78 LEU A O 1
ATOM 627 N N . LEU A 1 79 ? -7.269 -3.498 9.633 1.00 91.19 79 LEU A N 1
ATOM 628 C CA . LEU A 1 79 ? -6.684 -4.526 8.776 1.00 91.19 79 LEU A CA 1
ATOM 629 C C . LEU A 1 79 ? -6.656 -5.918 9.427 1.00 91.19 79 LEU A C 1
ATOM 631 O O . LEU A 1 79 ? -6.225 -6.867 8.783 1.00 91.19 79 LEU A O 1
ATOM 635 N N . ASN A 1 80 ? -7.140 -6.086 10.663 1.00 89.62 80 ASN A N 1
ATOM 636 C CA . ASN A 1 80 ? -7.004 -7.337 11.425 1.00 89.62 80 ASN A CA 1
ATOM 637 C C . ASN A 1 80 ? -7.657 -8.570 10.770 1.00 89.62 80 ASN A C 1
ATOM 639 O O . ASN A 1 80 ? -7.286 -9.704 11.056 1.00 89.62 80 ASN A O 1
ATOM 643 N N . SER A 1 81 ? -8.641 -8.341 9.904 1.00 84.69 81 SER A N 1
ATOM 644 C CA . SER A 1 81 ? -9.385 -9.361 9.162 1.00 84.69 81 SER A CA 1
ATOM 645 C C . SER A 1 81 ? -8.823 -9.587 7.757 1.00 84.69 81 SER A C 1
ATOM 647 O O . SER A 1 81 ? -9.403 -10.327 6.965 1.00 84.69 81 SER A O 1
ATOM 649 N N . THR A 1 82 ? -7.706 -8.932 7.439 1.00 83.69 82 THR A N 1
ATOM 650 C CA . THR A 1 82 ? -7.022 -8.980 6.152 1.00 83.69 82 THR A CA 1
ATOM 651 C C . THR A 1 82 ? -5.657 -9.628 6.318 1.00 83.69 82 THR A C 1
ATOM 653 O O . THR A 1 82 ? -4.890 -9.246 7.199 1.00 83.69 82 THR A O 1
ATOM 656 N N . ASP A 1 83 ? -5.323 -10.575 5.440 1.00 84.38 83 ASP A N 1
ATOM 657 C CA . ASP A 1 83 ? -3.941 -11.033 5.333 1.00 84.38 83 ASP A CA 1
ATOM 658 C C . ASP A 1 83 ? -3.090 -9.910 4.728 1.00 84.38 83 ASP A C 1
ATOM 660 O O . ASP A 1 83 ? -3.196 -9.574 3.548 1.00 84.38 83 ASP A O 1
ATOM 664 N N . ILE A 1 84 ? -2.287 -9.291 5.587 1.00 84.00 84 ILE A N 1
ATOM 665 C CA . ILE A 1 84 ? -1.334 -8.234 5.243 1.00 84.00 84 ILE A CA 1
ATOM 666 C C . ILE A 1 84 ? 0.111 -8.742 5.277 1.00 84.00 84 ILE A C 1
ATOM 668 O O . ILE A 1 84 ? 1.052 -7.951 5.387 1.00 84.00 84 ILE A O 1
ATOM 672 N N . SER A 1 85 ? 0.316 -10.061 5.202 1.00 83.31 85 SER A N 1
ATOM 673 C CA . SER A 1 85 ? 1.655 -10.634 5.129 1.00 83.31 85 SER A CA 1
ATOM 674 C C . SER A 1 85 ? 2.422 -10.054 3.933 1.00 83.31 85 SER A C 1
ATOM 676 O O . SER A 1 85 ? 1.944 -9.986 2.803 1.00 83.31 85 SER A O 1
ATOM 678 N N . GLY A 1 86 ? 3.630 -9.549 4.195 1.00 87.00 86 GLY A N 1
ATOM 679 C CA . GLY A 1 86 ? 4.458 -8.918 3.161 1.00 87.00 86 GLY A CA 1
ATOM 680 C C . GLY A 1 86 ? 4.140 -7.448 2.851 1.00 87.00 86 GLY A C 1
ATOM 681 O O . GLY A 1 86 ? 4.807 -6.879 1.986 1.00 87.00 86 GLY A O 1
ATOM 682 N N . ILE A 1 87 ? 3.189 -6.812 3.548 1.00 90.88 87 ILE A N 1
ATOM 683 C CA . ILE A 1 87 ? 2.835 -5.397 3.349 1.00 90.88 87 ILE A CA 1
ATOM 684 C C . ILE A 1 87 ? 3.399 -4.534 4.481 1.00 90.88 87 ILE A C 1
ATOM 686 O O . ILE A 1 87 ? 3.199 -4.823 5.659 1.00 90.88 87 ILE A O 1
ATOM 690 N N . ASN A 1 88 ? 4.095 -3.452 4.127 1.00 93.06 88 ASN A N 1
ATOM 691 C CA . ASN A 1 88 ? 4.533 -2.461 5.107 1.00 93.06 88 ASN A CA 1
ATOM 692 C C . ASN A 1 88 ? 3.370 -1.534 5.468 1.00 93.06 88 ASN A C 1
ATOM 694 O O . ASN A 1 88 ? 2.633 -1.088 4.583 1.00 93.06 88 ASN A O 1
ATOM 698 N N . LEU A 1 89 ? 3.251 -1.191 6.747 1.00 94.19 89 LEU A N 1
ATOM 699 C CA . LEU A 1 89 ? 2.264 -0.233 7.233 1.00 94.19 89 LEU A CA 1
ATOM 700 C C . LEU A 1 89 ? 2.965 1.032 7.705 1.00 94.19 89 LEU A C 1
ATOM 702 O O . LEU A 1 89 ? 3.942 0.964 8.444 1.00 94.19 89 LEU A O 1
ATOM 706 N N . ILE A 1 90 ? 2.452 2.178 7.283 1.00 94.44 90 ILE A N 1
ATOM 707 C CA . ILE A 1 90 ? 2.917 3.494 7.686 1.00 94.44 90 ILE A CA 1
ATOM 708 C C . ILE A 1 90 ? 1.713 4.254 8.238 1.00 94.44 90 ILE A C 1
ATOM 710 O O . ILE A 1 90 ? 0.743 4.490 7.519 1.00 94.44 90 ILE A O 1
ATOM 714 N N . GLY A 1 91 ? 1.782 4.613 9.515 1.00 92.81 91 GLY A N 1
ATOM 715 C CA . GLY A 1 91 ? 0.733 5.313 10.250 1.00 92.81 91 GLY A CA 1
ATOM 716 C C . GLY A 1 91 ? 1.204 6.671 10.757 1.00 92.81 91 GLY A C 1
ATOM 717 O O . GLY A 1 91 ? 2.345 7.085 10.533 1.00 92.81 91 GLY A O 1
ATOM 718 N N . SER A 1 92 ? 0.312 7.373 11.448 1.00 91.25 92 SER A N 1
ATOM 719 C CA . SER A 1 92 ? 0.573 8.637 12.138 1.00 91.25 92 SER A CA 1
ATOM 720 C C . SER A 1 92 ? 1.213 9.681 11.216 1.00 91.25 92 SER A C 1
ATOM 722 O O . SER A 1 92 ? 2.222 10.303 11.554 1.00 91.25 92 SER A O 1
ATOM 724 N N . HIS A 1 93 ? 0.672 9.825 10.001 1.00 83.56 93 HIS A N 1
ATOM 725 C CA . HIS A 1 93 ? 1.193 10.712 8.950 1.00 83.56 93 HIS A CA 1
ATOM 726 C C . HIS A 1 93 ? 2.655 10.440 8.554 1.00 83.56 93 HIS A C 1
ATOM 728 O O . HIS A 1 93 ? 3.379 11.350 8.148 1.00 83.56 93 HIS A O 1
ATOM 734 N N . GLY A 1 94 ? 3.096 9.186 8.661 1.00 82.88 94 GLY A N 1
ATOM 735 C CA . GLY A 1 94 ? 4.479 8.802 8.396 1.00 82.88 94 GLY A CA 1
ATOM 736 C C . GLY A 1 94 ? 5.336 8.647 9.641 1.00 82.88 94 GLY A C 1
ATOM 737 O O . GLY A 1 94 ? 6.492 8.276 9.486 1.00 82.88 94 GLY A O 1
ATOM 738 N N . SER A 1 95 ? 4.792 8.911 10.835 1.00 83.69 95 SER A N 1
ATOM 739 C CA . SER A 1 95 ? 5.557 8.892 12.086 1.00 83.69 95 SER A CA 1
ATOM 740 C C . SER A 1 95 ? 5.867 7.485 12.596 1.00 83.69 95 SER A C 1
ATOM 742 O O . SER A 1 95 ? 6.851 7.292 13.302 1.00 83.69 95 SER A O 1
ATOM 744 N N . ASP A 1 96 ? 5.057 6.498 12.215 1.00 88.94 96 ASP A N 1
ATOM 745 C CA . ASP A 1 96 ? 5.171 5.109 12.654 1.00 88.94 96 ASP A CA 1
ATOM 746 C C . ASP A 1 96 ? 5.245 4.176 11.447 1.00 88.94 96 ASP A C 1
ATOM 748 O O . ASP A 1 96 ? 4.471 4.318 10.500 1.00 88.94 96 ASP A O 1
ATOM 752 N N . ILE A 1 97 ? 6.154 3.200 11.480 1.00 90.44 97 ILE A N 1
ATOM 753 C CA . ILE A 1 97 ? 6.350 2.231 10.399 1.00 90.44 97 ILE A CA 1
ATOM 754 C C . ILE A 1 97 ? 6.417 0.815 10.964 1.00 90.44 97 ILE A C 1
ATOM 756 O O . ILE A 1 97 ? 7.231 0.523 11.835 1.00 90.44 97 ILE A O 1
ATOM 760 N N . ILE A 1 98 ? 5.634 -0.097 10.401 1.00 90.56 98 ILE A N 1
ATOM 761 C CA . ILE A 1 98 ? 5.786 -1.541 10.580 1.00 90.56 98 ILE A CA 1
ATOM 762 C C . ILE A 1 98 ? 6.308 -2.117 9.269 1.00 90.56 98 ILE A C 1
ATOM 764 O O . ILE A 1 98 ? 5.626 -2.072 8.243 1.00 90.56 98 ILE A O 1
ATOM 768 N N . PHE A 1 99 ? 7.516 -2.681 9.298 1.00 89.00 99 PHE A N 1
ATOM 769 C CA . PHE A 1 99 ? 8.045 -3.412 8.152 1.00 89.00 99 PHE A CA 1
ATOM 770 C C . PHE A 1 99 ? 7.543 -4.854 8.181 1.00 89.00 99 PHE A C 1
ATOM 772 O O . PHE A 1 99 ? 7.671 -5.551 9.189 1.00 89.00 99 PHE A O 1
ATOM 779 N N . ALA A 1 100 ? 7.047 -5.350 7.049 1.00 86.00 100 ALA A N 1
ATOM 780 C CA . ALA A 1 100 ? 6.618 -6.744 6.947 1.00 86.00 100 ALA A CA 1
ATOM 781 C C . ALA A 1 100 ? 7.760 -7.724 7.274 1.00 86.00 100 ALA A C 1
ATOM 783 O O . ALA A 1 100 ? 7.545 -8.777 7.869 1.00 86.00 100 ALA A O 1
ATOM 784 N N . SER A 1 101 ? 8.997 -7.349 6.938 1.00 79.00 101 SER A N 1
ATOM 785 C CA . SER A 1 101 ? 10.196 -8.142 7.212 1.00 79.00 101 SER A CA 1
ATOM 786 C C . SER A 1 101 ? 10.638 -8.136 8.680 1.00 79.00 101 SER A C 1
ATOM 788 O O . SER A 1 101 ? 11.487 -8.943 9.040 1.00 79.00 101 SER A O 1
ATOM 790 N N . SER A 1 102 ? 10.124 -7.233 9.526 1.00 73.56 102 SER A N 1
ATOM 791 C CA . SER A 1 102 ? 10.530 -7.118 10.938 1.00 73.56 102 SER A CA 1
ATOM 792 C C . SER A 1 102 ? 9.602 -7.849 11.910 1.00 73.56 102 SER A C 1
ATOM 794 O O . SER A 1 102 ? 9.674 -7.606 13.113 1.00 73.56 102 SER A O 1
ATOM 796 N N . GLY A 1 103 ? 8.715 -8.720 11.416 1.00 69.06 103 GLY A N 1
ATOM 797 C CA . GLY A 1 103 ? 7.811 -9.502 12.264 1.00 69.06 103 G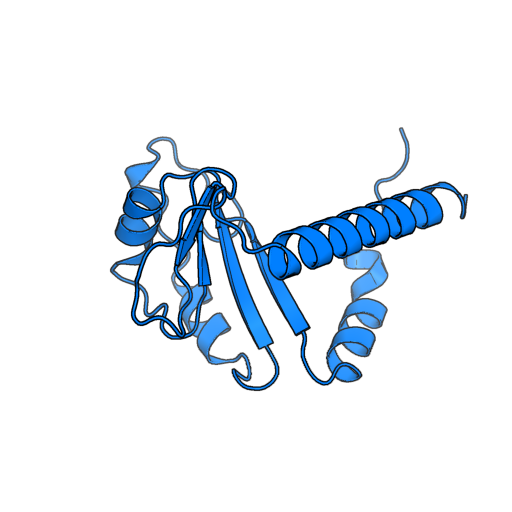LY A CA 1
ATOM 798 C C . GLY A 1 103 ? 6.807 -8.648 13.046 1.00 69.06 103 GLY A C 1
ATOM 799 O O . GLY A 1 103 ? 6.421 -9.025 14.146 1.00 69.06 103 GLY A O 1
ATOM 800 N N . GLY A 1 104 ? 6.418 -7.484 12.513 1.00 68.69 104 GLY A N 1
ATOM 801 C CA . GLY A 1 104 ? 5.392 -6.631 13.123 1.00 68.69 104 GLY A CA 1
ATOM 802 C C . GLY A 1 104 ? 5.901 -5.578 14.114 1.00 68.69 104 GLY A C 1
ATOM 803 O O . GLY A 1 104 ? 5.093 -4.869 14.703 1.00 68.69 104 GLY A O 1
ATOM 804 N N . GLN A 1 105 ? 7.217 -5.436 14.305 1.00 73.88 105 GLN A N 1
ATOM 805 C CA . GLN A 1 105 ? 7.756 -4.389 15.183 1.00 73.88 105 GLN A CA 1
ATOM 806 C C . GLN A 1 105 ? 7.502 -2.984 14.616 1.00 73.88 105 GLN A C 1
ATOM 808 O O . GLN A 1 105 ? 7.863 -2.708 13.468 1.00 73.88 105 GLN A O 1
ATOM 813 N N . ILE A 1 106 ? 6.935 -2.101 15.445 1.00 77.31 106 ILE A N 1
ATOM 814 C CA . ILE A 1 106 ? 6.748 -0.679 15.135 1.00 77.31 106 ILE A CA 1
ATOM 815 C C . ILE A 1 106 ? 8.087 0.046 15.299 1.00 77.31 106 ILE A C 1
ATOM 817 O O . ILE A 1 106 ? 8.725 -0.018 16.351 1.00 77.31 106 ILE A O 1
ATOM 821 N N . LYS A 1 107 ? 8.498 0.769 14.261 1.00 78.06 107 LYS A N 1
ATOM 822 C CA . LYS A 1 107 ? 9.612 1.715 14.268 1.00 78.06 107 LYS A CA 1
ATOM 823 C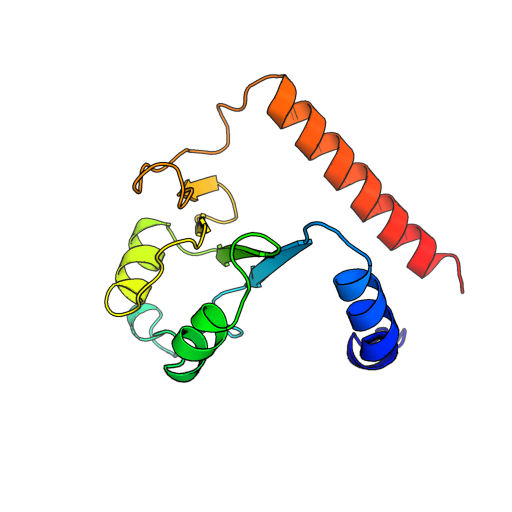 C . LYS A 1 107 ? 9.073 3.133 14.133 1.00 78.06 107 LYS A C 1
ATOM 825 O O . LYS A 1 107 ? 8.414 3.446 13.146 1.00 78.06 107 LYS A O 1
ATOM 830 N N . GLN A 1 108 ? 9.405 3.994 15.086 1.00 71.44 108 GLN A N 1
ATOM 831 C CA . GLN A 1 108 ? 9.073 5.415 15.005 1.00 71.44 108 GLN A CA 1
ATOM 832 C C . GLN A 1 108 ? 10.085 6.157 14.131 1.00 71.44 108 GLN A C 1
ATOM 834 O O . GLN A 1 108 ? 11.302 6.023 14.302 1.00 71.44 108 GLN A O 1
ATOM 839 N N . THR A 1 109 ? 9.588 6.962 13.202 1.00 64.12 109 THR A N 1
ATOM 840 C CA . THR A 1 109 ? 10.404 7.885 12.420 1.00 64.12 109 THR A CA 1
ATOM 841 C C . THR A 1 109 ? 10.806 9.063 13.297 1.00 64.12 109 THR A C 1
ATOM 843 O O . THR A 1 109 ? 9.963 9.695 13.927 1.00 64.12 109 THR A O 1
ATOM 846 N N . GLY A 1 110 ? 12.104 9.338 13.364 1.00 56.09 110 GLY A N 1
ATOM 847 C CA . GLY A 1 110 ? 12.685 10.291 14.316 1.00 56.09 110 GLY A CA 1
ATOM 848 C C . GLY A 1 110 ? 13.983 9.771 14.927 1.00 56.09 110 GLY A C 1
ATOM 849 O O . GLY A 1 110 ? 14.899 10.548 15.160 1.00 56.09 110 GLY A O 1
ATOM 850 N N . ASN A 1 111 ? 14.115 8.445 15.035 1.00 56.06 111 ASN A N 1
ATOM 851 C CA . ASN A 1 111 ? 15.367 7.755 15.361 1.00 56.06 111 ASN A CA 1
ATOM 852 C C . ASN A 1 111 ? 16.005 7.144 14.104 1.00 56.06 111 ASN A C 1
ATOM 854 O O . ASN A 1 111 ? 16.411 5.982 14.098 1.00 56.06 111 ASN A O 1
ATOM 858 N N . PHE A 1 112 ? 16.035 7.902 13.007 1.00 60.91 112 PHE A N 1
ATOM 859 C CA . PHE A 1 112 ? 16.695 7.448 11.787 1.00 60.91 112 PHE A CA 1
ATOM 860 C C . PHE A 1 112 ? 18.203 7.409 11.989 1.00 60.91 112 PHE A C 1
ATOM 862 O O . PHE A 1 112 ? 18.804 8.335 12.537 1.00 60.91 112 PHE A O 1
ATOM 869 N N . THR A 1 113 ? 18.834 6.366 11.468 1.00 65.81 113 THR A N 1
ATOM 870 C CA . THR A 1 113 ? 20.281 6.385 11.282 1.00 65.81 113 THR A CA 1
ATOM 871 C C . THR A 1 113 ? 20.668 7.499 10.300 1.00 65.81 113 THR A C 1
ATOM 873 O O . THR A 1 113 ? 19.856 7.981 9.498 1.00 65.81 113 THR A O 1
ATOM 876 N N . SER A 1 114 ? 21.937 7.909 10.326 1.00 67.00 114 SER A N 1
ATOM 877 C CA . SER A 1 114 ? 22.466 8.918 9.399 1.00 67.00 114 SER A CA 1
ATOM 878 C C . SER A 1 114 ? 22.239 8.541 7.928 1.00 67.00 114 SER A C 1
ATOM 880 O O . SER A 1 114 ? 21.829 9.386 7.135 1.00 67.00 114 SER A O 1
ATOM 882 N N . LYS A 1 115 ? 22.405 7.257 7.582 1.00 69.44 115 LYS A N 1
ATOM 883 C CA . LYS A 1 115 ? 22.179 6.731 6.225 1.00 69.44 115 LYS A CA 1
ATOM 884 C C . LYS A 1 115 ? 20.717 6.814 5.779 1.00 69.44 115 LYS A C 1
ATOM 886 O O . LYS A 1 115 ? 20.446 7.161 4.633 1.00 69.44 115 LYS A O 1
ATOM 891 N N . GLU A 1 116 ? 19.769 6.499 6.661 1.00 64.69 116 GLU A N 1
ATOM 892 C CA . GLU A 1 116 ? 18.335 6.555 6.334 1.00 64.69 116 GLU A CA 1
ATOM 893 C C . GLU A 1 116 ? 17.874 8.000 6.100 1.00 64.69 116 GLU A C 1
ATOM 895 O O . GLU A 1 116 ? 17.136 8.271 5.154 1.00 64.69 116 GLU A O 1
ATOM 900 N N . SER A 1 117 ? 18.374 8.943 6.902 1.00 67.00 117 SER A N 1
ATOM 901 C CA . SER A 1 117 ? 18.081 10.373 6.739 1.00 67.00 117 SER A CA 1
ATOM 902 C C . SER A 1 117 ? 18.590 10.926 5.403 1.00 67.00 117 SER A C 1
ATOM 904 O O . SER A 1 117 ? 17.897 11.703 4.742 1.00 67.00 117 SER A O 1
ATOM 906 N N . GLU A 1 118 ? 19.782 10.505 4.977 1.00 72.88 118 GLU A N 1
ATOM 907 C CA . GLU A 1 118 ? 20.376 10.895 3.695 1.00 72.88 118 GLU A CA 1
ATOM 908 C C . GLU A 1 118 ? 19.576 10.349 2.503 1.00 72.88 118 GLU A C 1
ATOM 910 O O . GLU A 1 118 ? 19.247 11.098 1.582 1.00 72.88 118 GLU A O 1
ATOM 915 N N . ALA A 1 119 ? 19.171 9.077 2.555 1.00 68.44 119 ALA A N 1
ATOM 916 C CA . ALA A 1 119 ? 18.327 8.469 1.528 1.00 68.44 119 ALA A CA 1
ATOM 917 C C . ALA A 1 119 ? 16.955 9.160 1.417 1.00 68.44 119 ALA A C 1
ATOM 919 O O . ALA A 1 119 ? 16.485 9.438 0.312 1.00 68.44 119 ALA A O 1
ATOM 920 N N . ILE A 1 120 ? 16.325 9.495 2.550 1.00 66.62 120 ILE A N 1
ATOM 921 C CA . ILE A 1 120 ? 15.060 10.246 2.572 1.00 66.62 120 ILE A CA 1
ATOM 922 C C . ILE A 1 120 ? 15.238 11.621 1.926 1.00 66.62 120 ILE A C 1
ATOM 924 O O . ILE A 1 120 ? 14.395 12.039 1.132 1.00 66.62 120 ILE A O 1
ATOM 928 N N . ARG A 1 121 ? 16.327 12.330 2.245 1.00 71.00 121 ARG A N 1
ATOM 929 C CA . ARG A 1 121 ? 16.628 13.636 1.649 1.00 71.00 121 ARG A CA 1
ATOM 930 C C . ARG A 1 121 ? 16.811 13.529 0.136 1.00 71.00 121 ARG A C 1
ATOM 932 O O . ARG A 1 121 ? 16.165 14.268 -0.597 1.00 71.00 121 ARG A O 1
ATOM 939 N N . TYR A 1 122 ? 17.592 12.552 -0.320 1.00 75.12 122 TYR A N 1
ATOM 940 C CA . TYR A 1 122 ? 17.788 12.282 -1.743 1.00 75.12 122 TYR A CA 1
ATOM 941 C C . TYR A 1 122 ? 16.463 12.040 -2.480 1.00 75.12 122 TYR A C 1
ATOM 943 O O . TYR A 1 122 ? 16.220 12.616 -3.542 1.00 75.12 122 TYR A O 1
ATOM 951 N N . LEU A 1 123 ? 15.578 11.218 -1.907 1.00 71.50 123 LEU A N 1
ATOM 952 C CA . LEU A 1 123 ? 14.268 10.941 -2.497 1.00 71.50 123 LEU A CA 1
ATOM 953 C C . LEU A 1 123 ? 13.384 12.191 -2.535 1.00 71.50 123 LEU A C 1
ATOM 955 O O . LEU A 1 123 ? 12.753 12.447 -3.559 1.00 71.50 123 LEU A O 1
ATOM 959 N N . LYS A 1 124 ? 13.364 12.995 -1.463 1.00 71.94 124 LYS A N 1
ATOM 960 C CA . LYS A 1 124 ? 12.633 14.273 -1.433 1.00 71.94 124 LYS A CA 1
ATOM 961 C C . LYS A 1 124 ? 13.121 15.220 -2.528 1.00 71.94 124 LYS A C 1
ATOM 963 O O . LYS A 1 124 ? 12.295 15.771 -3.254 1.00 71.94 124 LYS A O 1
ATOM 968 N N . ASP A 1 125 ? 14.435 15.345 -2.691 1.00 75.69 125 ASP A N 1
ATOM 969 C CA . ASP A 1 125 ? 15.041 16.209 -3.706 1.00 75.69 125 ASP A CA 1
ATOM 970 C C . ASP A 1 125 ? 14.695 15.729 -5.122 1.00 75.69 125 ASP A C 1
ATOM 972 O O . ASP A 1 125 ? 14.299 16.526 -5.974 1.00 75.69 125 ASP A O 1
ATOM 976 N N . LYS A 1 126 ? 14.748 14.414 -5.376 1.00 72.31 126 LYS A N 1
ATOM 977 C CA . LYS A 1 126 ? 14.360 13.839 -6.672 1.00 72.31 126 LYS A CA 1
ATOM 978 C C . LYS A 1 126 ? 12.875 14.008 -6.977 1.00 72.31 126 LYS A C 1
ATOM 980 O O . LYS A 1 126 ? 12.537 14.387 -8.094 1.00 72.31 126 LYS A O 1
ATOM 985 N N . VAL A 1 127 ? 11.987 13.772 -6.013 1.00 74.38 127 VAL A N 1
ATOM 986 C CA . VAL A 1 127 ? 10.538 13.960 -6.208 1.00 74.38 127 VAL A CA 1
ATOM 987 C C . VAL A 1 127 ? 10.206 15.433 -6.463 1.00 74.38 127 VAL A C 1
ATOM 989 O O . VAL A 1 127 ? 9.388 15.736 -7.336 1.00 74.38 127 VAL A O 1
ATOM 992 N N . ALA A 1 128 ? 10.862 16.358 -5.757 1.00 68.62 128 ALA A N 1
ATOM 993 C CA . ALA A 1 128 ? 10.714 17.792 -5.990 1.00 68.62 128 ALA A CA 1
ATOM 994 C C . ALA A 1 128 ? 11.200 18.199 -7.391 1.00 68.62 128 ALA A C 1
ATOM 996 O O . ALA A 1 128 ? 10.517 18.969 -8.068 1.00 68.62 128 ALA A O 1
ATOM 997 N N . LEU A 1 129 ? 12.326 17.635 -7.844 1.00 64.25 129 LEU A N 1
ATOM 998 C CA . LEU A 1 129 ? 12.873 17.852 -9.184 1.00 64.25 129 LEU A CA 1
ATOM 999 C C . LEU A 1 129 ? 11.921 17.345 -10.279 1.00 64.25 129 LEU A C 1
ATOM 1001 O O . LEU A 1 129 ? 11.575 18.092 -11.185 1.00 64.25 129 LEU A O 1
ATOM 1005 N N . TYR A 1 130 ? 11.402 16.120 -10.164 1.00 60.88 130 TYR A N 1
ATOM 1006 C CA . TYR A 1 130 ? 10.412 15.611 -11.123 1.00 60.88 130 TYR A CA 1
ATOM 1007 C C . TYR A 1 130 ? 9.133 16.458 -11.130 1.00 60.88 130 TYR A C 1
ATOM 1009 O O . TYR A 1 130 ? 8.551 16.725 -12.182 1.00 60.88 130 TYR A O 1
ATOM 1017 N N . SER A 1 131 ? 8.707 16.942 -9.963 1.00 56.94 131 SER A N 1
ATOM 1018 C CA . SER A 1 131 ? 7.535 17.815 -9.847 1.00 56.94 131 SER A CA 1
ATOM 1019 C C . SER A 1 131 ? 7.751 19.189 -10.493 1.00 56.94 131 SER A C 1
ATOM 1021 O O . SER A 1 131 ? 6.788 19.789 -10.977 1.00 56.94 131 SER A O 1
ATOM 1023 N N . SER A 1 132 ? 8.985 19.706 -10.513 1.00 59.09 132 SER A N 1
ATOM 1024 C CA . SER A 1 132 ? 9.331 20.966 -11.181 1.00 59.09 132 SER A CA 1
ATOM 1025 C C . SER A 1 132 ? 9.555 20.786 -12.686 1.00 59.09 132 SER A C 1
ATOM 1027 O O . SER A 1 132 ? 9.076 21.607 -13.462 1.00 59.09 132 SER A O 1
ATOM 1029 N N . GLU A 1 133 ? 10.153 19.681 -13.132 1.00 56.94 133 GLU A N 1
ATOM 1030 C CA . GLU A 1 133 ? 10.284 19.328 -14.555 1.00 56.94 133 GLU A CA 1
ATOM 1031 C C . GLU A 1 133 ? 8.916 19.138 -15.234 1.00 56.94 133 GLU A C 1
ATOM 1033 O O . GLU A 1 133 ? 8.691 19.604 -16.354 1.00 56.94 133 GLU A O 1
ATOM 1038 N N . ILE A 1 134 ? 7.940 18.549 -14.534 1.00 53.06 134 ILE A N 1
ATOM 1039 C CA . ILE A 1 134 ? 6.552 18.445 -15.019 1.00 53.06 134 ILE A CA 1
ATOM 1040 C C . ILE A 1 134 ? 5.884 19.827 -15.157 1.00 53.06 134 ILE A C 1
ATOM 1042 O O . ILE A 1 134 ? 4.998 19.989 -16.006 1.00 53.06 134 ILE A O 1
ATOM 1046 N N . LYS A 1 135 ? 6.291 20.810 -14.338 1.00 48.81 135 LYS A N 1
ATOM 1047 C CA . LYS A 1 135 ? 5.805 22.199 -14.396 1.00 48.81 135 LYS A CA 1
ATOM 1048 C C . LYS A 1 135 ? 6.499 23.026 -15.484 1.00 48.81 135 LYS A C 1
ATOM 1050 O O . LYS A 1 135 ? 5.818 23.842 -16.092 1.00 48.81 135 LYS A O 1
ATOM 1055 N N . ASN A 1 136 ? 7.791 22.793 -15.727 1.00 45.47 136 ASN A N 1
ATOM 1056 C CA . ASN A 1 136 ? 8.633 23.553 -16.664 1.00 45.47 136 ASN A CA 1
ATOM 1057 C C . ASN A 1 136 ? 8.638 23.001 -18.101 1.00 45.47 136 ASN A C 1
ATOM 1059 O O . ASN A 1 136 ? 9.126 23.662 -19.006 1.00 45.47 136 ASN A O 1
ATOM 1063 N N . SER A 1 137 ? 8.087 21.809 -18.333 1.00 48.03 137 SER A N 1
ATOM 1064 C CA . SER A 1 137 ? 7.791 21.268 -19.673 1.00 48.03 137 SER A CA 1
ATOM 1065 C C . SER A 1 137 ? 6.471 21.815 -20.254 1.00 48.03 137 SER A C 1
ATOM 1067 O O . SER A 1 137 ? 5.766 21.111 -20.981 1.00 48.03 137 SER A O 1
ATOM 1069 N N . ARG A 1 138 ? 6.108 23.047 -19.876 1.00 42.84 138 ARG A N 1
ATOM 1070 C CA . ARG A 1 138 ? 4.946 23.808 -20.347 1.00 42.84 138 ARG A CA 1
ATOM 1071 C C . ARG A 1 138 ? 5.410 25.060 -21.066 1.00 42.84 138 ARG A C 1
ATOM 1073 O O . ARG A 1 138 ? 6.280 25.748 -20.493 1.00 42.84 138 ARG A O 1
#

Radius of gyration: 16.82 Å; chains: 1; bounding box: 42×38×37 Å